Protein AF-A0A3D3FB14-F1 (afdb_monomer_lite)

pLDDT: mean 82.99, std 10.8, range [47.22, 96.94]

Sequence (106 aa):
RIEFDTFKIDAGSNAFTFSIKKWNEELGAIGLITKSGRYGGGVYGYSDIALEFASWLSPEFKLYIIKDYKRLKADENSRLSLNWNLNREGAKLRDGKKQAKKLLKI

Structure (mmCIF, N/CA/C/O backbone):
data_AF-A0A3D3FB14-F1
#
_entry.id   AF-A0A3D3FB14-F1
#
loop_
_atom_site.group_PDB
_atom_site.id
_atom_site.type_symbol
_atom_site.label_atom_id
_atom_site.label_alt_id
_atom_site.label_comp_id
_atom_site.label_asym_id
_atom_site.label_entity_id
_atom_site.label_seq_id
_atom_site.pdbx_PDB_ins_code
_atom_site.Cartn_x
_atom_site.Cartn_y
_atom_site.Cartn_z
_atom_site.occupancy
_atom_site.B_iso_or_equiv
_atom_site.auth_seq_id
_atom_site.auth_comp_id
_atom_site.auth_asym_id
_atom_site.auth_atom_id
_atom_site.pdbx_PDB_model_num
ATOM 1 N N . ARG A 1 1 ? -28.212 -16.318 17.475 1.00 47.22 1 ARG A N 1
ATOM 2 C CA . ARG A 1 1 ? -28.762 -15.111 16.805 1.00 47.22 1 ARG A CA 1
ATOM 3 C C . ARG A 1 1 ? -27.560 -14.397 16.182 1.00 47.22 1 ARG A C 1
ATOM 5 O O . ARG A 1 1 ? -26.612 -14.184 16.908 1.00 47.22 1 ARG A O 1
ATOM 12 N N . ILE A 1 2 ? -27.405 -14.386 14.853 1.00 54.28 2 ILE A N 1
ATOM 13 C CA . ILE A 1 2 ? -27.792 -13.270 13.950 1.00 54.28 2 ILE A CA 1
ATOM 14 C C . ILE A 1 2 ? -26.956 -11.988 14.223 1.00 54.28 2 ILE A C 1
ATOM 16 O O . ILE A 1 2 ? -27.385 -10.887 13.924 1.00 54.28 2 ILE A O 1
ATOM 20 N N . GLU A 1 3 ? -25.746 -12.081 14.786 1.00 55.34 3 GLU A N 1
ATOM 21 C CA . GLU A 1 3 ? -24.857 -10.900 14.882 1.00 55.34 3 GLU A CA 1
ATOM 22 C C . GLU A 1 3 ? -24.460 -10.390 13.489 1.00 55.34 3 GLU A C 1
ATOM 24 O O . GLU A 1 3 ? -24.581 -9.203 13.205 1.00 55.34 3 GLU A O 1
ATOM 29 N N . PHE A 1 4 ? -24.133 -11.302 12.570 1.00 64.06 4 PHE A N 1
ATOM 30 C CA . PHE A 1 4 ? -23.769 -10.958 11.191 1.00 64.06 4 PHE A CA 1
ATOM 31 C C . PHE A 1 4 ? -24.929 -10.349 10.381 1.00 64.06 4 PHE A C 1
ATOM 33 O O . PHE A 1 4 ? -24.733 -9.442 9.577 1.00 64.06 4 PHE A O 1
ATOM 40 N N . ASP A 1 5 ? -26.150 -10.836 10.594 1.00 63.00 5 ASP A N 1
ATOM 41 C CA . ASP A 1 5 ? -27.352 -10.336 9.914 1.00 63.00 5 ASP A CA 1
ATOM 42 C C . ASP A 1 5 ? -27.791 -8.978 10.477 1.00 63.00 5 ASP A C 1
ATOM 44 O O . ASP A 1 5 ? -28.179 -8.099 9.714 1.00 63.00 5 ASP A O 1
ATOM 48 N N . THR A 1 6 ? -27.656 -8.766 11.792 1.00 64.94 6 THR A N 1
ATOM 49 C CA . THR A 1 6 ? -27.881 -7.448 12.412 1.00 64.94 6 THR A CA 1
ATOM 50 C C . THR A 1 6 ? -26.833 -6.446 11.921 1.00 64.94 6 THR A C 1
ATOM 52 O O . THR A 1 6 ? -27.186 -5.349 11.504 1.00 64.94 6 THR A O 1
ATOM 55 N N . PHE A 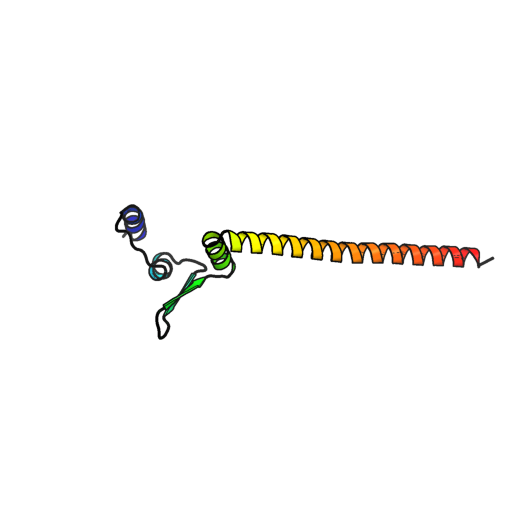1 7 ? -25.561 -6.857 11.829 1.00 65.38 7 PHE A N 1
ATOM 56 C CA . PHE A 1 7 ? -24.486 -6.074 11.211 1.00 65.38 7 PHE A CA 1
ATOM 57 C C . PHE A 1 7 ? -24.809 -5.686 9.765 1.00 65.38 7 PHE A C 1
ATOM 59 O O . PHE A 1 7 ? -24.641 -4.532 9.377 1.00 65.38 7 PHE A O 1
ATOM 66 N N . LYS A 1 8 ? -25.293 -6.635 8.958 1.00 67.06 8 LYS A N 1
ATOM 67 C CA . LYS A 1 8 ? -25.631 -6.388 7.553 1.00 67.06 8 LYS A CA 1
ATOM 68 C C . LYS A 1 8 ? -26.779 -5.384 7.406 1.00 67.06 8 LYS A C 1
ATOM 70 O O . LYS A 1 8 ? -26.776 -4.607 6.455 1.00 67.06 8 LYS A O 1
ATOM 75 N N . ILE A 1 9 ? -27.736 -5.403 8.334 1.00 72.12 9 ILE A N 1
ATOM 76 C CA . ILE A 1 9 ? -28.857 -4.455 8.387 1.00 72.12 9 ILE A CA 1
ATOM 77 C C . ILE A 1 9 ? -28.369 -3.069 8.838 1.00 72.12 9 ILE A C 1
ATOM 79 O O . ILE A 1 9 ? -28.699 -2.067 8.204 1.00 72.12 9 ILE A O 1
ATOM 83 N N . ASP A 1 10 ? -27.533 -3.007 9.875 1.00 69.25 10 ASP A N 1
ATOM 84 C CA . ASP A 1 10 ? -27.076 -1.748 10.470 1.00 69.25 10 ASP A CA 1
ATOM 85 C C . ASP A 1 10 ? -26.016 -1.027 9.630 1.00 69.25 10 ASP A C 1
ATOM 87 O O . ASP A 1 10 ? -25.966 0.204 9.659 1.00 69.25 10 ASP A O 1
ATOM 91 N N . ALA A 1 11 ? -25.216 -1.754 8.838 1.00 65.12 11 ALA A N 1
ATOM 92 C CA . ALA A 1 11 ? -24.181 -1.201 7.955 1.00 65.12 11 ALA A CA 1
ATOM 93 C C . ALA A 1 11 ? -24.721 -0.232 6.888 1.00 65.12 11 ALA A C 1
ATOM 95 O O . ALA A 1 11 ? -23.970 0.588 6.365 1.00 65.12 11 ALA A O 1
ATOM 96 N N . GLY A 1 12 ? -26.017 -0.312 6.567 1.00 66.81 12 GLY A N 1
ATOM 97 C CA . GLY A 1 12 ? -26.695 0.623 5.666 1.00 66.81 12 GLY A CA 1
ATOM 98 C C . GLY A 1 12 ? -27.210 1.895 6.347 1.00 66.81 12 GLY A C 1
ATOM 99 O O . GLY A 1 12 ? -27.720 2.780 5.663 1.00 66.81 12 GLY A O 1
ATOM 100 N N . SER A 1 13 ? -27.119 1.999 7.677 1.00 76.56 13 SER A N 1
ATOM 101 C CA . SER A 1 13 ? -27.605 3.163 8.419 1.00 76.56 13 SER A CA 1
ATOM 102 C C . SER A 1 13 ? -26.562 4.286 8.460 1.00 76.56 13 SER A C 1
ATOM 104 O O . SER A 1 13 ? -25.369 4.051 8.644 1.00 76.56 13 SER A O 1
ATOM 106 N N . ASN A 1 14 ? -27.014 5.541 8.379 1.00 72.94 14 ASN A N 1
ATOM 107 C CA . ASN A 1 14 ? -26.132 6.717 8.455 1.00 72.94 14 ASN A CA 1
ATOM 108 C C . ASN A 1 14 ? -25.418 6.875 9.815 1.00 72.94 14 ASN A C 1
ATOM 110 O O . ASN A 1 14 ? -24.532 7.715 9.944 1.00 72.94 14 ASN A O 1
ATOM 114 N N . ALA A 1 15 ? -25.808 6.101 10.832 1.00 72.62 15 ALA A N 1
ATOM 115 C CA . ALA A 1 15 ? -25.215 6.110 12.168 1.00 72.62 15 ALA A CA 1
ATOM 116 C C . ALA A 1 15 ? -24.259 4.929 12.407 1.00 72.62 15 ALA A C 1
ATOM 118 O O . ALA A 1 15 ? -23.774 4.744 13.525 1.00 72.62 15 ALA A O 1
ATOM 119 N N . PHE A 1 16 ? -23.994 4.113 11.385 1.00 70.38 16 PHE A N 1
ATOM 120 C CA . PHE A 1 16 ? -23.144 2.948 11.537 1.00 70.38 16 PHE A CA 1
ATOM 121 C C . PHE A 1 16 ? -21.696 3.357 11.817 1.00 70.38 16 PHE A C 1
ATOM 123 O O . PHE A 1 16 ? -21.006 3.914 10.964 1.00 70.38 16 PHE A O 1
ATOM 130 N N . THR A 1 17 ? -21.221 3.054 13.025 1.00 67.81 17 THR A N 1
ATOM 131 C CA . THR A 1 17 ? -19.811 3.204 13.390 1.00 67.81 17 THR A CA 1
ATOM 132 C C . THR A 1 17 ? -19.288 1.854 13.847 1.00 67.81 17 THR A C 1
ATOM 134 O O . THR A 1 17 ? -19.816 1.237 14.773 1.00 67.81 17 THR A O 1
ATOM 137 N N . PHE A 1 18 ? -18.246 1.375 13.175 1.00 74.50 18 PHE A N 1
ATOM 138 C 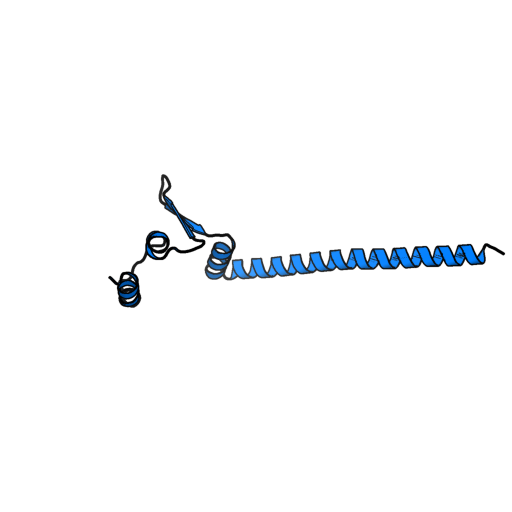CA . PHE A 1 18 ? -17.637 0.097 13.494 1.00 74.50 18 PHE A CA 1
ATOM 139 C C . PHE A 1 18 ? -16.134 0.271 13.614 1.00 74.50 18 PHE A C 1
ATOM 141 O O . PHE A 1 18 ? -15.469 0.737 12.691 1.00 74.50 18 PHE A O 1
ATOM 148 N N . SER A 1 19 ? -15.596 -0.045 14.789 1.00 80.44 19 SER A N 1
ATOM 149 C CA . SER A 1 19 ? -14.167 0.106 15.032 1.00 80.44 19 SER A CA 1
ATOM 150 C C . SER A 1 19 ? -13.412 -1.089 14.459 1.00 80.44 19 SER A C 1
ATOM 152 O O . SER A 1 19 ? -13.897 -2.219 14.478 1.00 80.44 19 SER A O 1
ATOM 154 N N . ILE A 1 20 ? -12.176 -0.867 14.007 1.00 82.56 20 ILE A N 1
ATOM 155 C CA . ILE A 1 20 ? -11.336 -1.960 13.492 1.00 82.56 20 ILE A CA 1
ATOM 156 C C . ILE A 1 20 ? -11.084 -3.034 14.563 1.00 82.56 20 ILE A C 1
ATOM 158 O O . ILE A 1 20 ? -10.955 -4.214 14.247 1.00 82.56 20 ILE A O 1
ATOM 162 N N . LYS A 1 21 ? -11.086 -2.644 15.842 1.00 83.19 21 LYS A N 1
ATOM 163 C CA . LYS A 1 21 ? -11.015 -3.587 16.960 1.00 83.19 21 LYS A CA 1
ATOM 164 C C . LYS A 1 21 ? -12.203 -4.554 16.947 1.00 83.19 21 LYS A C 1
ATOM 166 O O . LYS A 1 21 ? -11.982 -5.759 16.982 1.00 83.19 21 LYS A O 1
ATOM 171 N N . LYS A 1 22 ? -13.428 -4.036 16.801 1.00 83.81 22 LYS A N 1
ATOM 172 C CA . LYS A 1 22 ? -14.621 -4.877 16.652 1.00 83.81 22 LYS A CA 1
ATOM 173 C C . LYS A 1 22 ? -14.566 -5.726 15.383 1.00 83.81 22 LYS A C 1
ATOM 175 O O . LYS A 1 22 ? -15.002 -6.863 15.416 1.00 83.81 22 LYS A O 1
ATOM 180 N N . TRP A 1 23 ? -13.999 -5.232 14.273 1.00 81.38 23 TRP A N 1
ATOM 181 C CA . TRP A 1 23 ? -13.861 -6.052 13.051 1.00 81.38 23 TRP A CA 1
ATOM 182 C C . TRP A 1 23 ? -12.974 -7.265 13.293 1.00 81.38 23 TRP A C 1
ATOM 184 O O . TRP A 1 23 ? -13.274 -8.355 12.818 1.00 81.38 23 TRP A O 1
ATOM 194 N N . ASN A 1 24 ? -11.896 -7.085 14.048 1.00 82.94 24 ASN A N 1
ATOM 195 C CA . ASN A 1 24 ? -11.011 -8.186 14.378 1.00 82.94 24 ASN A CA 1
ATOM 196 C C . ASN A 1 24 ? -11.677 -9.183 15.344 1.00 82.94 24 ASN A C 1
ATOM 198 O O . ASN A 1 24 ? -11.595 -10.388 15.133 1.00 82.94 24 ASN A O 1
ATOM 202 N N . GLU A 1 25 ? -12.370 -8.679 16.369 1.00 83.88 25 GLU A N 1
ATOM 203 C CA . GLU A 1 25 ? -13.006 -9.492 17.416 1.00 83.88 25 GLU A CA 1
ATOM 204 C C . GLU A 1 25 ? -14.268 -10.231 16.934 1.00 83.88 25 GLU A C 1
ATOM 206 O O . GLU A 1 25 ? -14.429 -11.409 17.240 1.00 83.88 25 GLU A O 1
ATOM 211 N N . GLU A 1 26 ? -15.145 -9.569 16.172 1.00 83.38 26 GLU A N 1
ATOM 212 C CA . GLU A 1 26 ? -16.457 -10.105 15.769 1.00 83.38 26 GLU A CA 1
ATOM 213 C C . GLU A 1 26 ? -16.419 -10.826 14.408 1.00 83.38 26 GLU A C 1
ATOM 215 O O . GLU A 1 26 ? -17.150 -11.794 14.205 1.00 83.38 26 GLU A O 1
ATOM 220 N N . LEU A 1 27 ? -15.566 -10.391 13.467 1.00 82.38 27 LEU A N 1
ATOM 221 C CA . LEU A 1 27 ? -15.507 -10.959 12.107 1.00 82.38 27 LEU A CA 1
ATOM 222 C C . LEU A 1 27 ? -14.275 -11.842 11.860 1.00 82.38 27 LEU A C 1
ATOM 224 O O . LEU A 1 27 ? -14.167 -12.436 10.788 1.00 82.38 27 LEU A O 1
ATOM 228 N N . GLY A 1 28 ? -13.338 -11.923 12.811 1.00 79.81 28 GLY A N 1
ATOM 229 C CA . GLY A 1 28 ? -12.107 -12.702 12.651 1.00 79.81 28 GLY A CA 1
ATOM 230 C C . GLY A 1 28 ? -11.236 -12.205 11.495 1.00 79.81 28 GLY A C 1
ATOM 231 O O . GLY A 1 28 ? -10.721 -13.006 10.714 1.00 79.81 28 GLY A O 1
ATOM 232 N N . ALA A 1 29 ? -11.121 -10.882 11.342 1.00 80.88 29 ALA A N 1
ATOM 233 C CA . ALA A 1 29 ? -10.386 -10.267 10.241 1.00 80.88 29 ALA A CA 1
ATOM 234 C C . ALA A 1 29 ? -8.932 -10.775 10.161 1.00 80.88 29 ALA A C 1
ATOM 236 O O . ALA A 1 29 ? -8.157 -10.673 11.110 1.00 80.88 29 ALA A O 1
ATOM 237 N N . ILE A 1 30 ? -8.530 -11.285 8.995 1.00 83.00 30 ILE A N 1
ATOM 238 C CA . ILE A 1 30 ? -7.159 -11.750 8.757 1.00 83.00 30 ILE A CA 1
ATOM 239 C C . ILE A 1 30 ? -6.302 -10.566 8.299 1.00 83.00 30 ILE A C 1
ATOM 241 O O . ILE A 1 30 ? -6.668 -9.836 7.381 1.00 83.00 30 ILE A O 1
ATOM 245 N N . GLY A 1 31 ? -5.138 -10.391 8.924 1.00 83.50 31 GLY A N 1
ATOM 246 C CA . GLY A 1 31 ? -4.127 -9.421 8.493 1.00 83.50 31 GLY A CA 1
ATOM 247 C C . GLY A 1 31 ? -4.246 -8.014 9.081 1.00 83.50 31 GLY A C 1
ATOM 248 O O . GLY A 1 31 ? -3.418 -7.162 8.761 1.00 83.50 31 GLY A O 1
ATOM 249 N N . LEU A 1 32 ? -5.201 -7.779 9.986 1.00 86.12 32 LEU A N 1
ATOM 250 C CA . LEU A 1 32 ? -5.270 -6.579 10.820 1.00 86.12 32 LEU A CA 1
ATOM 251 C C . LEU A 1 32 ? -5.044 -6.949 12.288 1.00 86.12 32 LEU A C 1
ATOM 253 O O . LEU A 1 32 ? -5.611 -7.901 12.812 1.00 86.12 32 LEU A O 1
ATOM 257 N N . ILE A 1 33 ? -4.201 -6.181 12.966 1.00 85.38 33 ILE A N 1
ATOM 258 C CA . ILE A 1 33 ? -3.819 -6.380 14.358 1.00 85.38 33 ILE A CA 1
ATOM 259 C C . ILE A 1 33 ? -4.060 -5.074 15.098 1.00 85.38 33 ILE A C 1
ATOM 261 O O . ILE A 1 33 ? -3.378 -4.073 14.885 1.00 85.38 33 ILE A O 1
ATOM 265 N N . THR A 1 34 ? -5.002 -5.087 16.028 1.00 84.25 34 THR A N 1
ATOM 266 C CA . THR A 1 34 ? -5.222 -3.966 16.939 1.00 84.25 34 THR A CA 1
ATOM 267 C C . THR A 1 34 ? -4.450 -4.198 18.229 1.00 84.25 34 THR A C 1
ATOM 269 O O . THR A 1 34 ? -4.710 -5.177 18.930 1.00 84.25 34 THR A O 1
ATOM 272 N N . LYS A 1 35 ? -3.514 -3.308 18.574 1.00 83.12 35 LYS A N 1
ATOM 273 C CA . LYS A 1 35 ? -2.810 -3.350 19.866 1.00 83.12 35 LYS A CA 1
ATOM 274 C C . LYS A 1 35 ? -3.096 -2.089 20.663 1.00 83.12 35 LYS A C 1
ATOM 276 O O . LYS A 1 35 ? -2.904 -0.981 20.171 1.00 83.12 35 LYS A O 1
ATOM 281 N N . SER A 1 36 ? -3.517 -2.254 21.913 1.00 79.06 36 SER A N 1
ATOM 282 C CA . SER A 1 36 ? -3.637 -1.155 22.873 1.00 79.06 36 SER A CA 1
ATOM 283 C C . SER A 1 36 ? -2.271 -0.839 23.490 1.00 79.06 36 SER A C 1
ATOM 285 O O . SER A 1 36 ? -1.666 -1.713 24.110 1.00 79.06 36 SER A O 1
ATOM 287 N N . GLY A 1 37 ? -1.785 0.394 23.317 1.00 72.38 37 GLY A N 1
ATOM 288 C CA . GLY A 1 37 ? -0.553 0.903 23.929 1.00 72.38 37 GLY A CA 1
ATOM 289 C C . GLY A 1 37 ? -0.815 1.936 25.031 1.00 72.38 37 GLY A C 1
ATOM 290 O O . GLY A 1 37 ? -1.951 2.342 25.266 1.00 72.38 37 GLY A O 1
ATOM 291 N N . ARG A 1 38 ? 0.262 2.392 25.690 1.00 72.38 38 ARG A N 1
ATOM 292 C CA . ARG A 1 38 ? 0.222 3.316 26.846 1.00 72.38 38 ARG A CA 1
ATOM 293 C C . ARG A 1 38 ? -0.397 4.692 26.544 1.00 72.38 38 ARG A C 1
ATOM 295 O O . ARG A 1 38 ? -0.906 5.320 27.462 1.00 72.38 38 ARG A O 1
ATOM 302 N N . TYR A 1 39 ? -0.375 5.143 25.288 1.00 70.94 39 TYR A N 1
ATOM 303 C CA . TYR A 1 39 ? -0.859 6.470 24.870 1.00 70.94 39 TYR A CA 1
ATOM 304 C C . TYR A 1 39 ? -1.969 6.409 23.810 1.00 70.94 39 TYR A C 1
ATOM 306 O O . TYR A 1 39 ? -2.144 7.337 23.029 1.00 70.94 39 TYR A O 1
ATOM 314 N N . GLY A 1 40 ? -2.721 5.310 23.777 1.00 62.81 40 GLY A N 1
ATOM 315 C CA . GLY A 1 40 ? -3.713 5.048 22.739 1.00 62.81 40 GLY A CA 1
ATOM 316 C C . GLY A 1 40 ? -3.328 3.829 21.913 1.00 62.81 40 GLY A C 1
ATOM 317 O O . GLY A 1 40 ? -2.151 3.506 21.737 1.00 62.81 40 GLY A O 1
ATOM 318 N N . GLY A 1 41 ? -4.341 3.081 21.488 1.00 74.44 41 GLY A N 1
ATOM 319 C CA . GLY A 1 41 ? -4.152 1.909 20.644 1.00 74.44 41 GLY A CA 1
ATOM 320 C C . GLY A 1 41 ? -3.809 2.282 19.205 1.00 74.44 41 GLY A C 1
ATOM 321 O O . GLY A 1 41 ? -4.188 3.345 18.724 1.00 74.44 41 GLY A O 1
ATOM 322 N N . GLY A 1 42 ? -3.108 1.378 18.526 1.00 81.56 42 GLY A N 1
ATOM 323 C CA . GLY A 1 42 ? -2.817 1.455 17.099 1.00 81.56 42 GLY A CA 1
ATOM 324 C C . GLY A 1 42 ? -3.437 0.282 16.346 1.00 81.56 42 GLY A C 1
ATOM 325 O O . GLY A 1 42 ? -3.598 -0.817 16.893 1.00 81.56 42 GLY A O 1
ATOM 326 N N . VAL A 1 43 ? -3.770 0.523 15.081 1.00 85.69 43 VAL A N 1
ATOM 327 C CA . VAL A 1 43 ? -4.112 -0.522 14.116 1.00 85.69 43 VAL A CA 1
ATOM 328 C C . VAL A 1 43 ? -2.881 -0.769 13.258 1.00 85.69 43 VAL A C 1
ATOM 330 O O . VAL A 1 43 ? -2.343 0.154 12.652 1.00 85.69 43 VAL A O 1
ATOM 333 N N . TYR A 1 44 ? -2.444 -2.017 13.215 1.00 86.44 44 TYR A N 1
ATOM 334 C CA . TYR A 1 44 ? -1.337 -2.483 12.397 1.00 86.44 44 TYR A CA 1
ATOM 335 C C . TYR A 1 44 ? -1.892 -3.453 11.361 1.00 86.44 44 TYR A C 1
ATOM 337 O O . TYR A 1 44 ? -2.777 -4.242 11.672 1.00 86.44 44 TYR A O 1
ATOM 345 N N . GLY A 1 45 ? -1.387 -3.396 10.136 1.00 88.75 45 GLY A N 1
ATOM 346 C CA . GLY A 1 45 ? -1.721 -4.356 9.089 1.00 88.75 45 GLY A CA 1
ATOM 347 C C . GLY A 1 45 ? -0.488 -5.130 8.654 1.00 88.75 45 GLY A C 1
ATOM 348 O O . GLY A 1 45 ? 0.641 -4.686 8.890 1.00 88.75 45 GLY A O 1
ATOM 349 N N . TYR A 1 46 ? -0.693 -6.262 7.988 1.00 91.06 46 TYR A N 1
ATOM 350 C CA . TYR A 1 46 ? 0.363 -6.837 7.162 1.00 91.06 46 TYR A CA 1
ATOM 351 C C . TYR A 1 46 ? 0.799 -5.857 6.070 1.00 91.06 46 TYR A C 1
ATOM 353 O O . TYR A 1 46 ? 0.079 -4.920 5.712 1.00 91.06 46 TYR A O 1
ATOM 361 N N . SER A 1 47 ? 2.035 -6.032 5.602 1.00 91.00 47 SER A N 1
ATOM 362 C CA . SER A 1 47 ? 2.702 -5.056 4.741 1.00 91.00 47 SER A CA 1
ATOM 363 C C . SER A 1 47 ? 1.938 -4.788 3.449 1.00 91.00 47 SER A C 1
ATOM 365 O O . SER A 1 47 ? 1.888 -3.644 3.028 1.00 91.00 47 SER A O 1
ATOM 367 N N . ASP A 1 48 ? 1.318 -5.805 2.862 1.00 91.38 48 ASP A N 1
ATOM 368 C CA . ASP A 1 48 ? 0.456 -5.730 1.680 1.00 91.38 48 ASP A CA 1
ATOM 369 C C . ASP A 1 48 ? -0.795 -4.869 1.914 1.00 91.38 48 ASP A C 1
ATOM 371 O O . ASP A 1 48 ? -1.043 -3.925 1.165 1.00 91.38 48 ASP A O 1
ATOM 375 N N . ILE A 1 49 ? -1.531 -5.124 2.998 1.00 91.19 49 ILE A N 1
ATOM 376 C CA . ILE A 1 49 ? -2.724 -4.349 3.374 1.00 91.19 49 ILE A CA 1
ATOM 377 C C . ILE A 1 49 ? -2.346 -2.892 3.664 1.00 91.19 49 ILE A C 1
ATOM 379 O O . ILE A 1 49 ? -3.023 -1.962 3.221 1.00 91.19 49 ILE A O 1
ATOM 383 N N . ALA A 1 50 ? -1.245 -2.680 4.388 1.00 91.00 50 ALA A N 1
ATOM 384 C CA . ALA A 1 50 ? -0.744 -1.345 4.688 1.00 91.00 50 ALA A CA 1
ATOM 385 C C . ALA A 1 50 ? -0.311 -0.598 3.415 1.00 91.00 50 ALA A C 1
ATOM 387 O O . ALA A 1 50 ? -0.578 0.599 3.292 1.00 91.00 50 ALA A O 1
ATOM 388 N N . LEU A 1 51 ? 0.321 -1.294 2.463 1.00 92.44 51 LEU A N 1
ATOM 389 C CA . LEU A 1 51 ? 0.755 -0.712 1.194 1.00 92.44 51 LEU A CA 1
ATOM 390 C C . LEU A 1 51 ? -0.439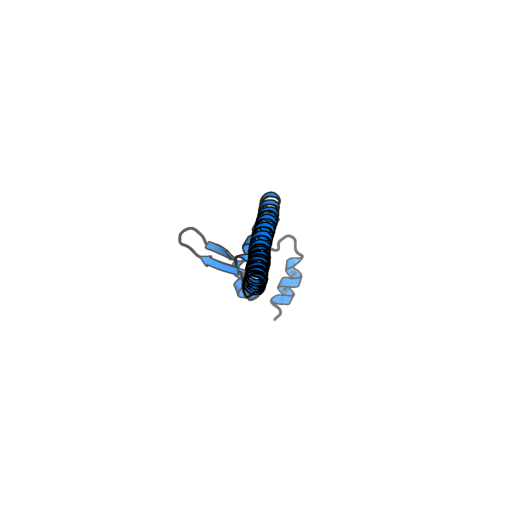 -0.265 0.348 1.00 92.44 51 LEU A C 1
ATOM 392 O O . LEU A 1 51 ? -0.423 0.841 -0.194 1.00 92.44 51 LEU A O 1
ATOM 396 N N . GLU A 1 52 ? -1.476 -1.099 0.257 1.00 92.38 52 GLU A N 1
ATOM 397 C CA . GLU A 1 52 ? -2.708 -0.770 -0.463 1.00 92.38 52 GLU A CA 1
ATOM 398 C C . GLU A 1 52 ? -3.433 0.410 0.182 1.00 92.38 52 GLU A C 1
ATOM 400 O O . GLU A 1 52 ? -3.802 1.363 -0.507 1.00 92.38 52 GLU A O 1
ATOM 405 N N . PHE A 1 53 ? -3.557 0.411 1.512 1.00 91.38 53 PHE A N 1
ATOM 406 C CA . PHE A 1 53 ? -4.159 1.524 2.241 1.00 91.38 53 PHE A CA 1
ATOM 407 C C . PHE A 1 53 ? -3.396 2.837 2.020 1.00 91.38 53 PHE A C 1
ATOM 409 O O . PHE A 1 53 ? -3.998 3.856 1.683 1.00 91.38 53 PHE A O 1
ATOM 416 N N . ALA A 1 54 ? -2.066 2.821 2.139 1.00 92.50 54 ALA A N 1
ATOM 417 C CA . ALA A 1 54 ? -1.236 3.997 1.884 1.00 92.50 54 ALA A CA 1
ATOM 418 C C . ALA A 1 54 ? -1.343 4.475 0.424 1.00 92.50 54 ALA A C 1
ATOM 420 O O . ALA A 1 54 ? -1.376 5.676 0.155 1.00 92.50 54 ALA A O 1
ATOM 421 N N . SER A 1 55 ? -1.462 3.539 -0.519 1.00 95.88 55 SER A N 1
ATOM 422 C CA . SER A 1 55 ? -1.643 3.828 -1.944 1.00 95.88 55 SER A CA 1
ATOM 423 C C . SER A 1 55 ? -3.028 4.388 -2.272 1.00 95.88 55 SER A C 1
ATOM 425 O O . SER A 1 55 ? -3.178 5.112 -3.257 1.00 95.88 55 SER A O 1
ATOM 427 N N . TRP A 1 56 ? -4.050 4.044 -1.489 1.00 94.44 56 TRP A N 1
ATOM 428 C CA . TRP A 1 56 ? -5.370 4.665 -1.570 1.00 94.44 56 TRP A CA 1
ATOM 429 C C . TRP A 1 56 ? -5.367 6.072 -0.964 1.00 94.44 56 TRP A C 1
ATOM 431 O O . TRP A 1 56 ? -5.950 6.985 -1.543 1.00 94.44 56 TRP A O 1
ATOM 441 N N . LEU A 1 57 ? -4.658 6.259 0.153 1.00 95.06 57 LEU A N 1
ATOM 442 C CA . LEU A 1 57 ? -4.557 7.542 0.844 1.00 95.06 57 LEU A CA 1
ATOM 443 C C . LEU A 1 57 ? -3.797 8.598 0.026 1.00 95.06 57 LEU A C 1
ATOM 445 O O . LEU A 1 57 ? -4.169 9.769 0.044 1.00 95.06 57 LEU A O 1
ATOM 449 N N . SER A 1 58 ? -2.742 8.197 -0.692 1.00 96.94 58 SER A N 1
ATOM 450 C CA . SER A 1 58 ? -1.940 9.093 -1.530 1.00 96.94 58 SER A CA 1
ATOM 451 C C . SER A 1 58 ? -1.694 8.506 -2.928 1.00 96.94 58 SER A C 1
ATOM 453 O O . SER A 1 58 ? -0.952 7.526 -3.082 1.00 96.94 58 SER A O 1
ATOM 455 N N . PRO A 1 59 ? -2.228 9.146 -3.987 1.00 95.44 59 PRO A N 1
ATOM 456 C CA . PRO A 1 59 ? -1.894 8.802 -5.369 1.00 95.44 59 PRO A CA 1
ATOM 457 C C . PRO A 1 59 ? -0.395 8.929 -5.684 1.00 95.44 59 PRO A C 1
ATOM 459 O O . PRO A 1 59 ? 0.133 8.197 -6.524 1.00 95.44 59 PRO A O 1
ATOM 462 N N . GLU A 1 60 ? 0.309 9.835 -5.005 1.00 96.12 60 GLU A N 1
ATOM 463 C CA . GLU A 1 60 ? 1.748 10.062 -5.177 1.00 96.12 60 GLU A CA 1
ATOM 464 C C . GLU A 1 60 ? 2.553 8.876 -4.647 1.00 96.12 60 GLU A C 1
ATOM 466 O O . GLU A 1 60 ? 3.469 8.395 -5.318 1.00 96.12 60 GLU A O 1
ATOM 471 N N . PHE A 1 61 ? 2.163 8.350 -3.482 1.00 96.25 61 PHE A N 1
ATOM 472 C CA . PHE A 1 61 ? 2.752 7.139 -2.919 1.00 96.25 61 PHE A CA 1
ATOM 473 C C . PHE A 1 61 ? 2.561 5.940 -3.858 1.00 96.25 61 PHE A C 1
ATOM 475 O O . PHE A 1 61 ? 3.517 5.220 -4.157 1.00 96.25 61 PHE A O 1
ATOM 482 N N . LYS A 1 62 ? 1.357 5.779 -4.424 1.00 96.06 62 LYS A N 1
ATOM 483 C CA . LYS A 1 62 ? 1.079 4.742 -5.431 1.00 96.06 62 LYS A CA 1
ATOM 484 C C . LYS A 1 62 ? 1.985 4.881 -6.662 1.00 96.06 62 LYS A C 1
ATOM 486 O O . LYS A 1 62 ? 2.560 3.897 -7.128 1.00 96.06 62 LYS A O 1
ATOM 491 N N . LEU A 1 63 ? 2.153 6.099 -7.183 1.00 96.56 63 LEU A N 1
ATOM 492 C CA . LEU A 1 63 ? 3.055 6.372 -8.308 1.00 96.56 63 LEU A CA 1
ATOM 493 C C . LEU A 1 63 ? 4.517 6.054 -7.976 1.00 96.56 63 LEU A C 1
ATOM 495 O O . LEU A 1 63 ? 5.237 5.549 -8.840 1.00 96.56 63 LEU A O 1
ATOM 499 N N . TYR A 1 64 ? 4.954 6.333 -6.748 1.00 96.31 64 TYR A N 1
ATOM 500 C CA . TYR A 1 64 ? 6.301 6.012 -6.286 1.00 96.31 64 TYR A CA 1
ATOM 501 C C . TYR A 1 64 ? 6.559 4.502 -6.314 1.00 96.31 64 TYR A C 1
ATOM 503 O O . TYR A 1 64 ? 7.539 4.068 -6.920 1.00 96.31 64 TYR A O 1
ATOM 511 N N . ILE A 1 65 ? 5.633 3.700 -5.778 1.00 95.12 65 ILE A N 1
ATOM 512 C CA . ILE A 1 65 ? 5.720 2.232 -5.816 1.00 95.12 65 ILE A CA 1
ATOM 513 C C . ILE A 1 65 ? 5.801 1.720 -7.257 1.00 95.12 65 ILE A C 1
ATOM 515 O O . ILE A 1 65 ? 6.654 0.894 -7.576 1.00 95.12 65 ILE A O 1
ATOM 519 N N . ILE A 1 66 ? 4.954 2.233 -8.157 1.00 95.44 66 ILE A N 1
ATOM 520 C CA . ILE A 1 66 ? 4.952 1.815 -9.568 1.00 95.44 66 ILE A CA 1
ATOM 521 C C . ILE A 1 66 ? 6.295 2.125 -10.239 1.00 95.44 66 ILE A C 1
ATOM 523 O O . ILE A 1 66 ? 6.814 1.309 -11.007 1.00 95.44 66 ILE A O 1
ATOM 527 N N . LYS A 1 67 ? 6.860 3.309 -9.981 1.00 96.56 67 LYS A N 1
ATOM 528 C CA . LYS A 1 67 ? 8.164 3.701 -10.529 1.00 96.56 67 LYS A CA 1
ATOM 529 C C . LYS A 1 67 ? 9.278 2.806 -10.001 1.00 96.56 67 LYS A C 1
ATOM 531 O O . LYS A 1 67 ? 10.091 2.337 -10.797 1.00 96.56 67 LYS A O 1
ATOM 536 N N . ASP A 1 68 ? 9.295 2.546 -8.698 1.00 95.88 68 ASP A N 1
ATOM 537 C CA . ASP A 1 68 ? 10.338 1.726 -8.090 1.00 95.88 68 ASP A CA 1
ATOM 538 C C . ASP A 1 68 ? 10.251 0.265 -8.552 1.00 95.88 68 ASP A C 1
ATOM 540 O O . ASP A 1 68 ? 11.261 -0.324 -8.929 1.00 95.88 68 ASP A O 1
ATOM 544 N N . TYR A 1 69 ? 9.038 -0.279 -8.695 1.00 95.75 69 TYR A N 1
ATOM 545 C CA . TYR A 1 69 ? 8.830 -1.592 -9.306 1.00 95.75 69 TYR A CA 1
ATOM 546 C C . TYR A 1 69 ? 9.405 -1.661 -10.729 1.00 95.75 69 TYR A C 1
ATOM 548 O O . TYR A 1 69 ? 10.158 -2.580 -11.052 1.00 95.75 69 TYR A O 1
ATOM 556 N N . LYS A 1 70 ? 9.108 -0.672 -11.586 1.00 96.00 70 LYS A N 1
ATOM 557 C CA . LYS A 1 70 ? 9.654 -0.625 -12.955 1.00 96.00 70 LYS A CA 1
ATOM 558 C C . LYS A 1 70 ? 11.182 -0.568 -12.963 1.00 96.00 70 LYS A C 1
ATOM 560 O O . LYS A 1 70 ? 11.799 -1.252 -13.777 1.00 96.00 70 LYS A O 1
ATOM 565 N N . ARG A 1 71 ? 11.781 0.210 -12.057 1.00 96.19 71 ARG A N 1
ATOM 566 C CA . ARG A 1 71 ? 13.238 0.295 -11.886 1.00 96.19 71 ARG A CA 1
ATOM 567 C C . ARG A 1 71 ? 13.828 -1.063 -11.506 1.00 96.19 71 ARG A C 1
ATOM 569 O O . ARG A 1 71 ? 14.723 -1.542 -12.193 1.00 96.19 71 ARG A O 1
ATOM 576 N N . LEU A 1 72 ? 13.272 -1.719 -10.488 1.00 96.00 72 LEU A N 1
ATOM 577 C CA . LEU A 1 72 ? 13.723 -3.039 -10.037 1.00 96.00 72 LEU A CA 1
ATOM 578 C C . LEU A 1 72 ? 13.606 -4.096 -11.143 1.00 96.00 72 LEU A C 1
ATOM 580 O O . LEU A 1 72 ? 14.533 -4.878 -11.344 1.00 96.00 72 LEU A O 1
ATOM 584 N N . LYS A 1 73 ? 12.508 -4.092 -11.911 1.00 93.88 73 LYS A N 1
ATOM 585 C CA . LYS A 1 73 ? 12.345 -5.007 -13.053 1.00 93.88 73 LYS A CA 1
ATOM 586 C C . LYS A 1 73 ? 13.360 -4.744 -14.165 1.00 93.88 73 LYS A C 1
ATOM 588 O O . LYS A 1 73 ? 13.837 -5.701 -14.773 1.00 93.88 73 LYS A O 1
ATOM 593 N N . ALA A 1 74 ? 13.694 -3.483 -14.438 1.00 92.56 74 ALA A N 1
ATOM 594 C CA . ALA A 1 74 ? 14.711 -3.137 -15.427 1.00 92.56 74 ALA A CA 1
ATOM 595 C C . ALA A 1 74 ? 16.113 -3.590 -14.984 1.00 92.56 74 ALA A C 1
ATOM 597 O O . ALA A 1 74 ? 16.824 -4.221 -15.769 1.00 92.56 74 ALA A O 1
ATOM 598 N N . ASP A 1 75 ? 16.474 -3.340 -13.724 1.00 92.56 75 ASP A N 1
ATOM 599 C CA . ASP A 1 75 ? 17.759 -3.747 -13.147 1.00 92.56 75 ASP A CA 1
ATOM 600 C C . ASP A 1 75 ? 17.906 -5.275 -13.133 1.00 92.56 75 ASP A C 1
ATOM 602 O O . ASP A 1 75 ? 18.941 -5.813 -13.533 1.00 92.56 75 ASP A O 1
ATOM 606 N N . GLU A 1 76 ? 16.851 -5.996 -12.745 1.00 90.75 76 GLU A N 1
ATOM 607 C CA . GLU A 1 76 ? 16.817 -7.460 -12.758 1.00 90.75 76 GLU A CA 1
ATOM 608 C C . GLU A 1 76 ? 17.015 -8.018 -14.175 1.00 90.75 76 GLU A C 1
ATOM 610 O O . GLU A 1 76 ? 17.854 -8.899 -14.388 1.00 90.75 76 GLU A O 1
ATOM 615 N N . ASN A 1 77 ? 16.307 -7.461 -15.162 1.00 87.44 77 ASN A N 1
ATOM 616 C CA . ASN A 1 77 ? 16.440 -7.863 -16.561 1.00 87.44 77 ASN A CA 1
ATOM 617 C C . ASN A 1 77 ? 17.845 -7.572 -17.118 1.00 87.44 77 ASN A C 1
ATOM 619 O O . ASN A 1 77 ? 18.426 -8.411 -17.810 1.00 87.44 77 ASN A O 1
ATOM 623 N N . SER A 1 78 ? 18.427 -6.420 -16.770 1.00 88.19 78 SER A N 1
ATOM 624 C CA . SER A 1 78 ? 19.805 -6.069 -17.129 1.00 88.19 78 SER A CA 1
ATOM 625 C C . SER A 1 78 ? 20.792 -7.107 -16.588 1.00 88.19 78 SER A C 1
ATOM 627 O O . SER A 1 78 ? 21.575 -7.684 -17.348 1.00 88.19 78 SER A O 1
ATOM 629 N N . ARG A 1 79 ? 20.681 -7.452 -15.300 1.00 84.81 79 ARG A N 1
ATOM 630 C CA . ARG A 1 79 ? 21.545 -8.437 -14.632 1.00 84.81 79 ARG A CA 1
ATOM 631 C C . ARG A 1 79 ? 21.446 -9.833 -15.253 1.00 84.81 79 ARG A C 1
ATOM 633 O O . ARG A 1 79 ? 22.465 -10.500 -15.440 1.00 84.81 79 ARG A O 1
ATOM 640 N N . LEU A 1 80 ? 20.234 -10.270 -15.598 1.00 81.88 80 LEU A N 1
ATOM 641 C CA . LEU A 1 80 ? 20.001 -11.548 -16.281 1.00 81.88 80 LEU A CA 1
ATOM 642 C C . LEU A 1 80 ? 20.621 -11.559 -17.685 1.00 81.88 80 LEU A C 1
ATOM 644 O O . LEU A 1 80 ? 21.287 -12.526 -18.063 1.00 81.88 80 LEU A O 1
ATOM 648 N N . SER A 1 81 ? 20.460 -10.467 -18.437 1.00 81.25 81 SER A N 1
ATOM 649 C CA . SER A 1 81 ? 21.020 -10.339 -19.785 1.00 81.25 81 SER A CA 1
ATOM 650 C C . SER A 1 81 ? 22.554 -10.305 -19.788 1.00 81.25 81 SER A C 1
ATOM 652 O O . SER A 1 81 ? 23.178 -10.890 -20.675 1.00 81.25 81 SER A O 1
ATOM 654 N N . LEU A 1 82 ? 23.170 -9.703 -18.763 1.00 82.88 82 LEU A N 1
ATOM 655 C CA . LEU A 1 82 ? 24.621 -9.635 -18.604 1.00 82.88 82 LEU A CA 1
ATOM 656 C C . LEU A 1 82 ? 25.233 -11.036 -18.475 1.00 82.88 82 LEU A C 1
ATOM 658 O O . LEU A 1 82 ? 26.135 -11.382 -19.232 1.00 82.88 82 LEU A O 1
ATOM 662 N N . ASN A 1 83 ? 24.702 -11.873 -17.578 1.00 79.69 83 ASN A N 1
ATOM 663 C CA . ASN A 1 83 ? 25.185 -13.247 -17.398 1.00 79.69 83 ASN A CA 1
ATOM 664 C C . ASN A 1 83 ? 25.042 -14.081 -18.678 1.00 79.69 83 ASN A C 1
ATOM 666 O O . ASN A 1 83 ? 25.952 -14.822 -19.055 1.00 79.69 83 ASN A O 1
ATOM 670 N N . TRP A 1 84 ? 23.914 -13.939 -19.378 1.00 82.31 84 TRP A N 1
ATOM 671 C CA . TRP A 1 84 ? 23.695 -14.608 -20.658 1.00 82.31 84 TRP A CA 1
ATOM 672 C C . TRP A 1 84 ? 24.709 -14.170 -21.723 1.00 82.31 84 TRP A C 1
ATOM 674 O O . TRP A 1 84 ? 25.274 -15.006 -22.433 1.00 82.31 84 TRP A O 1
ATOM 684 N N . ASN A 1 85 ? 24.982 -12.869 -21.818 1.00 85.81 85 ASN A N 1
ATOM 685 C CA . ASN A 1 85 ? 25.959 -12.323 -22.756 1.00 85.81 85 ASN A CA 1
ATOM 686 C C . ASN A 1 85 ? 27.382 -12.790 -22.431 1.00 85.81 85 ASN A C 1
ATOM 688 O O . ASN A 1 85 ? 28.061 -13.292 -23.325 1.00 85.81 85 ASN A O 1
ATOM 692 N N . LEU A 1 86 ? 27.788 -12.742 -21.160 1.00 84.44 86 LEU A N 1
ATOM 693 C CA . LEU A 1 86 ? 29.098 -13.214 -20.702 1.00 84.44 86 LEU A CA 1
ATOM 694 C C . LEU A 1 86 ? 29.326 -14.696 -21.025 1.00 84.44 86 LEU A C 1
ATOM 696 O O . LEU A 1 86 ? 30.386 -15.067 -21.528 1.00 84.44 86 LEU A O 1
ATOM 700 N N . ASN A 1 87 ? 28.319 -15.549 -20.815 1.00 87.75 87 ASN A N 1
ATOM 701 C CA . ASN A 1 87 ? 28.410 -16.971 -21.154 1.00 87.75 87 ASN A CA 1
ATOM 702 C C . ASN A 1 87 ? 28.579 -17.200 -22.664 1.00 87.75 87 ASN A C 1
ATOM 704 O O . ASN A 1 87 ? 29.367 -18.056 -23.077 1.00 87.75 87 ASN A O 1
ATOM 708 N N . ARG A 1 88 ? 27.873 -16.423 -23.499 1.00 87.12 88 ARG A N 1
ATOM 709 C CA . ARG A 1 88 ? 28.001 -16.501 -24.963 1.00 87.12 88 ARG A CA 1
ATOM 710 C C . ARG A 1 88 ? 29.367 -16.028 -25.446 1.00 87.12 88 ARG A C 1
ATOM 712 O O . ARG A 1 88 ? 29.960 -16.679 -26.305 1.00 87.12 88 ARG A O 1
ATOM 719 N N . GLU A 1 89 ? 29.882 -14.933 -24.903 1.00 88.94 89 GLU A N 1
ATOM 720 C CA . GLU A 1 89 ? 31.224 -14.446 -25.236 1.00 88.94 89 GLU A CA 1
ATOM 721 C C . GLU A 1 89 ? 32.312 -15.418 -24.771 1.00 88.94 89 GLU A C 1
ATOM 723 O O . GLU A 1 89 ? 33.192 -15.778 -25.554 1.00 88.94 89 GLU A O 1
ATOM 728 N N . GLY A 1 90 ? 32.201 -15.947 -23.549 1.00 87.56 90 GLY A 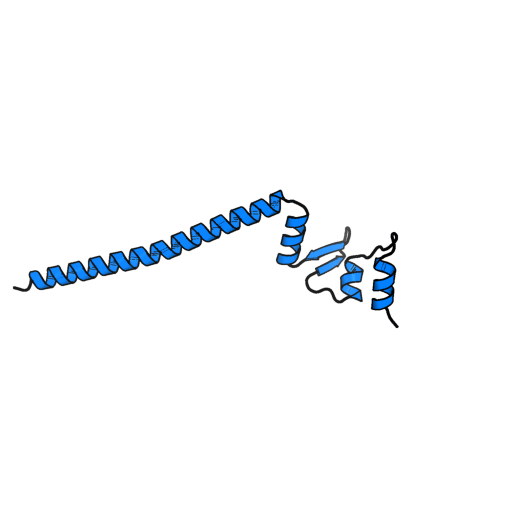N 1
ATOM 729 C CA . GLY A 1 90 ? 33.103 -16.976 -23.031 1.00 87.56 90 GLY A CA 1
ATOM 730 C C . GLY A 1 90 ? 33.113 -18.251 -23.883 1.00 87.56 90 GLY A C 1
ATOM 731 O O . GLY A 1 90 ? 34.180 -18.821 -24.136 1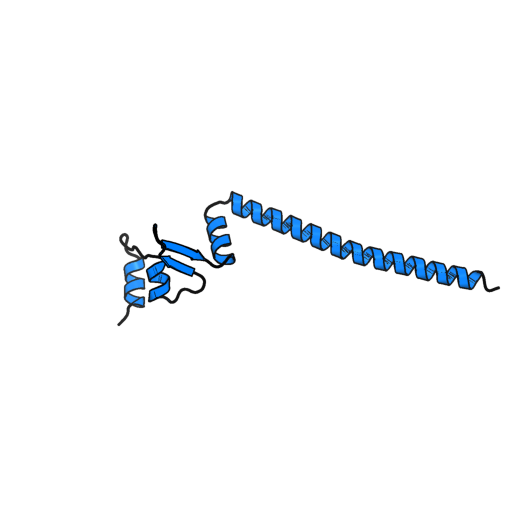.00 87.56 90 GLY A O 1
ATOM 732 N N . ALA A 1 91 ? 31.951 -18.682 -24.387 1.00 89.00 91 ALA A N 1
ATOM 733 C CA . ALA A 1 91 ? 31.853 -19.815 -25.306 1.00 89.00 91 ALA A CA 1
ATOM 734 C C . ALA A 1 91 ? 32.563 -19.538 -26.643 1.00 89.00 91 ALA A C 1
ATOM 736 O O . ALA A 1 91 ? 33.394 -20.346 -27.061 1.00 89.00 91 ALA A O 1
ATOM 737 N N . LYS A 1 92 ? 32.323 -18.371 -27.260 1.00 91.12 92 LYS A N 1
ATOM 738 C CA . LYS A 1 92 ? 32.989 -17.956 -28.510 1.00 91.12 92 LYS A CA 1
ATOM 739 C C . LYS A 1 92 ? 34.510 -17.907 -28.365 1.00 91.12 92 LYS A C 1
ATOM 741 O O . LYS A 1 92 ? 35.224 -18.424 -29.221 1.00 91.12 92 LYS A O 1
ATOM 746 N N . LEU A 1 93 ? 35.013 -17.334 -27.269 1.00 90.50 93 LEU A N 1
ATOM 747 C CA . LEU A 1 93 ? 36.450 -17.282 -26.986 1.00 90.50 93 LEU A CA 1
ATOM 748 C C . LEU A 1 93 ? 37.054 -18.684 -26.856 1.00 90.50 93 LEU A C 1
ATOM 750 O O . LEU A 1 93 ? 38.137 -18.951 -27.380 1.00 90.50 93 LEU A O 1
ATOM 754 N N . ARG A 1 94 ? 36.359 -19.600 -26.173 1.00 87.62 94 ARG A N 1
ATOM 755 C CA . ARG A 1 94 ? 36.800 -20.992 -26.028 1.00 87.62 94 ARG A CA 1
ATOM 756 C C . ARG A 1 94 ? 36.829 -21.720 -27.371 1.00 87.62 94 ARG A C 1
ATOM 758 O O . ARG A 1 94 ? 37.788 -22.446 -27.634 1.00 87.62 94 ARG A O 1
ATOM 765 N N . ASP A 1 95 ? 35.823 -21.519 -28.213 1.00 88.38 95 ASP A N 1
ATOM 766 C CA . ASP A 1 95 ? 35.748 -22.154 -29.530 1.00 88.38 95 ASP A CA 1
ATOM 767 C C . ASP A 1 95 ? 36.801 -21.592 -30.494 1.00 88.38 95 ASP A C 1
ATOM 769 O O . ASP A 1 95 ? 37.487 -22.367 -31.161 1.00 88.38 95 ASP A O 1
ATOM 773 N N . GLY A 1 96 ? 37.046 -20.278 -30.477 1.00 86.06 96 GLY A N 1
ATOM 774 C CA . GLY A 1 96 ? 38.150 -19.656 -31.216 1.00 86.06 96 GLY A CA 1
ATOM 775 C C . GLY A 1 96 ? 39.523 -20.188 -30.784 1.00 86.06 96 GLY A C 1
ATOM 776 O O . GLY A 1 96 ? 40.344 -20.557 -31.624 1.00 86.06 96 GLY A O 1
ATOM 777 N N . LYS A 1 97 ? 39.757 -20.345 -29.471 1.00 84.56 97 LYS A N 1
ATOM 778 C CA . LYS A 1 97 ? 40.986 -20.972 -28.94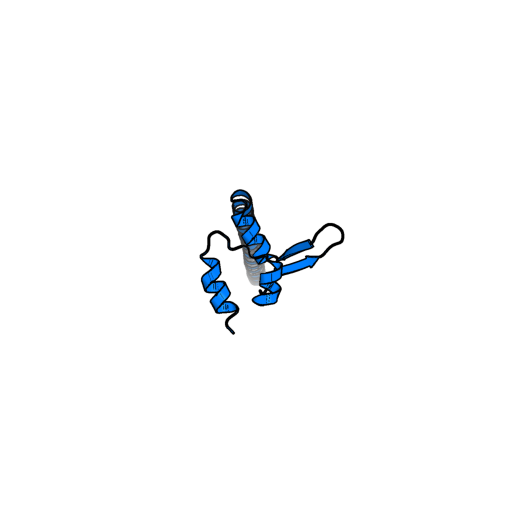6 1.00 84.56 97 LYS A CA 1
ATOM 779 C C . LYS A 1 97 ? 41.140 -22.430 -29.399 1.00 84.56 97 LYS A C 1
ATOM 781 O O . LYS A 1 97 ? 42.257 -22.858 -29.693 1.00 84.56 97 LYS A O 1
ATOM 786 N N . LYS A 1 98 ? 40.047 -23.200 -29.482 1.00 83.19 98 LYS A N 1
ATOM 787 C CA . LYS A 1 98 ? 40.069 -24.579 -30.009 1.00 83.19 98 LYS A CA 1
ATOM 788 C C . LYS A 1 98 ? 40.428 -24.614 -31.496 1.00 83.19 98 LYS A C 1
ATOM 790 O O . LYS A 1 98 ? 41.251 -25.440 -31.884 1.00 83.19 98 LYS A O 1
ATOM 795 N N . GLN A 1 99 ? 39.846 -23.729 -32.308 1.00 80.25 99 GLN A N 1
ATOM 796 C CA . GLN A 1 99 ? 40.149 -23.629 -33.740 1.00 80.25 99 GLN A CA 1
ATOM 797 C C . GLN A 1 99 ? 41.619 -23.257 -33.973 1.00 80.25 99 GLN A C 1
ATOM 799 O O . GLN A 1 99 ? 42.310 -23.965 -34.702 1.00 80.25 99 GLN A O 1
ATOM 804 N N . ALA A 1 100 ? 42.137 -22.241 -33.275 1.00 82.44 100 ALA A N 1
ATOM 805 C CA . ALA A 1 100 ? 43.542 -21.840 -33.371 1.00 82.44 100 ALA A CA 1
ATOM 806 C C . ALA A 1 100 ? 44.504 -22.980 -32.988 1.00 82.44 100 ALA A C 1
ATOM 808 O O . ALA A 1 100 ? 45.464 -23.256 -33.703 1.00 82.44 100 ALA A O 1
ATOM 809 N N . LYS A 1 101 ? 44.215 -23.714 -31.902 1.00 81.56 101 LYS A N 1
ATOM 810 C CA . LYS A 1 101 ? 45.032 -24.862 -31.470 1.00 81.56 101 LYS A CA 1
ATOM 811 C C . LYS A 1 101 ? 44.977 -26.045 -32.447 1.00 81.56 101 LYS A C 1
ATOM 813 O O . LYS A 1 101 ? 45.921 -26.826 -32.490 1.00 81.56 101 LYS A O 1
ATOM 818 N N . LYS A 1 102 ? 43.886 -26.197 -33.210 1.00 81.94 102 LYS A N 1
ATOM 819 C CA . LYS A 1 102 ? 43.772 -27.193 -34.289 1.00 81.94 102 LYS A CA 1
ATOM 820 C C . LYS A 1 102 ? 44.618 -26.797 -35.503 1.00 81.94 102 LYS A C 1
ATOM 822 O O . LYS A 1 102 ? 45.261 -27.663 -36.077 1.00 81.94 102 LYS A O 1
ATOM 827 N N . LEU A 1 103 ? 44.639 -25.510 -35.854 1.00 79.06 103 LEU A N 1
ATOM 828 C CA . LEU A 1 103 ? 45.425 -24.976 -36.973 1.00 79.06 103 LEU A CA 1
ATOM 829 C C . LEU A 1 103 ? 46.938 -25.000 -36.702 1.00 79.06 103 LEU A C 1
ATOM 831 O O . LEU A 1 103 ? 47.714 -25.234 -37.616 1.00 79.06 103 LEU A O 1
ATOM 835 N N . LEU A 1 104 ? 47.349 -24.811 -35.445 1.00 79.44 104 LEU A N 1
ATOM 836 C CA . LEU A 1 104 ? 48.752 -24.863 -35.005 1.00 79.44 104 LEU A CA 1
ATOM 837 C C . LEU A 1 104 ? 49.307 -26.290 -34.808 1.00 79.44 104 LEU A C 1
ATOM 839 O O . LEU A 1 104 ? 50.453 -26.435 -34.403 1.00 79.44 104 LEU A O 1
ATOM 843 N N . LYS A 1 105 ? 48.502 -27.338 -35.029 1.00 70.50 105 LYS A N 1
ATOM 844 C CA . LYS A 1 105 ? 48.898 -28.754 -34.886 1.00 70.50 105 LYS A CA 1
ATOM 845 C C . LYS A 1 105 ? 49.233 -29.428 -36.232 1.00 70.50 105 LYS A C 1
ATOM 847 O O . LYS A 1 105 ? 48.967 -30.619 -36.390 1.00 70.50 105 LYS A O 1
ATOM 852 N N . ILE A 1 106 ? 49.783 -28.670 -37.180 1.00 57.41 106 ILE A N 1
ATOM 853 C CA . ILE A 1 106 ? 50.461 -29.208 -38.373 1.00 57.41 106 ILE A CA 1
ATOM 854 C C . ILE A 1 106 ? 51.944 -29.352 -38.043 1.00 57.41 106 ILE A C 1
ATOM 856 O O . ILE A 1 106 ? 52.479 -28.404 -37.426 1.00 57.41 106 ILE A O 1
#

Foldseek 3Di:
DQPPVVCVVCVPDPPDDDDVVCCCVVVVDPFWDWDADPVGIDIGGPPVVVLVVVCVVDVVSVVVVVVVVVVVVVVVVVVVVVVVVVVVVVVVVVVVVVVVVVVVPD

Radius of gyration: 29.54 Å; chains: 1; bounding box: 79×39×65 Å

Secondary structure (DSSP, 8-state):
--HHHHHHHHTTSTT----HHHHHHHH--TTEEEE--BTB-EEEE-HHHHHHHHHHH-HHHHHHHHHHHHHHHHHHHHHHHHHHHHHHHHHHHHHHHHHHHHHT--